Protein AF-A0AAW1RSR4-F1 (afdb_monomer)

InterPro domains:
  IPR009003 Peptidase S1, PA clan [SSF50494] (12-113)

Nearest PDB structures (fold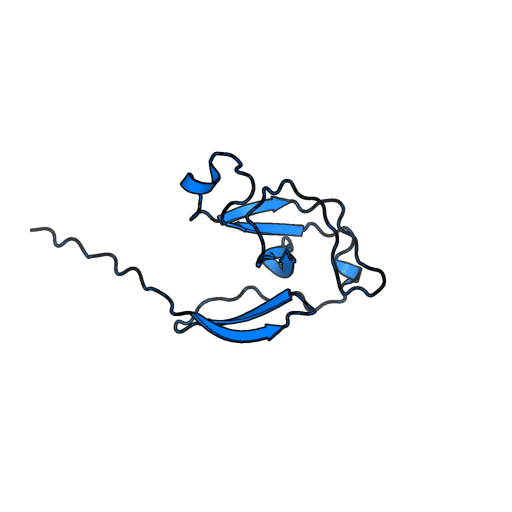seek):
  8om4-assembly1_6  TM=2.848E-01  e=4.753E+00  Saccharomyces cerevisiae

Mean predicted aligned error: 9.61 Å

Solvent-accessible surface area (backbone atoms only — not comparable to full-atom values): 7253 Å² total; per-residue (Å²): 134,86,79,80,77,77,80,78,77,80,76,72,50,74,45,81,77,44,74,42,79,91,80,63,46,69,44,73,45,62,77,56,91,75,91,73,70,52,71,58,84,68,66,69,76,70,50,57,80,49,68,33,32,39,36,31,46,32,51,67,40,71,98,52,23,80,85,38,55,88,40,80,27,75,41,63,41,39,77,52,42,66,42,98,82,64,80,47,77,46,61,47,58,82,64,52,99,68,45,70,67,22,39,30,25,39,84,88,55,30,37,71,50,60,39,112

Radius of gyration: 17.17 Å; Cα contacts (8 Å, |Δi|>4): 189; chains: 1; bounding box: 38×47×46 Å

Structure (mmCIF, N/CA/C/O backbone):
data_AF-A0AAW1RSR4-F1
#
_entry.id   AF-A0AAW1RSR4-F1
#
loop_
_atom_site.group_PDB
_atom_site.id
_atom_site.type_symbol
_atom_site.label_atom_id
_atom_site.label_alt_id
_atom_site.label_comp_id
_atom_site.label_asym_id
_atom_site.label_entity_id
_atom_site.label_seq_id
_atom_site.pdbx_PDB_ins_code
_atom_site.Cartn_x
_atom_site.Cartn_y
_atom_site.Cartn_z
_atom_site.occupancy
_atom_site.B_iso_or_equiv
_atom_site.auth_seq_id
_atom_site.auth_comp_id
_atom_site.auth_asym_id
_atom_site.auth_atom_id
_atom_site.pdbx_PDB_model_num
ATOM 1 N N . MET A 1 1 ? 22.119 -31.029 -29.877 1.00 38.34 1 MET A N 1
ATOM 2 C CA . MET A 1 1 ? 22.517 -29.616 -29.697 1.00 38.34 1 MET A CA 1
ATOM 3 C C . MET A 1 1 ? 21.377 -28.909 -28.984 1.00 38.34 1 MET A C 1
ATOM 5 O O . MET A 1 1 ? 20.295 -28.828 -29.544 1.00 38.34 1 MET A O 1
ATOM 9 N N . SER A 1 2 ? 21.576 -28.546 -27.715 1.00 40.19 2 SER A N 1
ATOM 10 C CA . SER A 1 2 ? 20.540 -27.964 -26.853 1.00 40.19 2 SER A CA 1
ATOM 11 C C . SER A 1 2 ? 20.427 -26.464 -27.129 1.00 40.19 2 SER A C 1
ATOM 13 O O . SER A 1 2 ? 21.367 -25.713 -26.868 1.00 40.19 2 SER A O 1
ATOM 15 N N . GLY A 1 3 ? 19.307 -26.042 -27.716 1.00 39.69 3 GLY A N 1
ATOM 16 C CA . GLY A 1 3 ? 18.975 -24.635 -27.905 1.00 39.69 3 GLY A CA 1
ATOM 17 C C . GLY A 1 3 ? 18.549 -24.034 -26.573 1.00 39.69 3 GLY A C 1
ATOM 18 O O . GLY A 1 3 ? 17.466 -24.326 -26.074 1.00 39.69 3 GLY A O 1
ATOM 19 N N . LYS A 1 4 ? 19.412 -23.203 -25.985 1.00 41.94 4 LYS A N 1
ATOM 20 C CA . LYS A 1 4 ? 19.073 -22.356 -24.839 1.00 41.94 4 LYS A CA 1
ATOM 21 C C . LYS A 1 4 ? 17.948 -21.417 -25.286 1.00 41.94 4 LYS A C 1
ATOM 23 O O . LYS A 1 4 ? 18.200 -20.493 -26.056 1.00 41.94 4 LYS A O 1
ATOM 28 N N . ALA A 1 5 ? 16.719 -21.665 -24.837 1.00 44.06 5 ALA A N 1
ATOM 29 C CA . ALA A 1 5 ? 15.646 -20.691 -24.960 1.00 44.06 5 ALA A CA 1
ATOM 30 C C . ALA A 1 5 ? 16.096 -19.436 -24.204 1.00 44.06 5 ALA A C 1
ATOM 32 O O . ALA A 1 5 ? 16.309 -19.472 -22.991 1.00 44.06 5 ALA A O 1
ATOM 33 N N . ALA A 1 6 ? 16.345 -18.353 -24.937 1.00 46.91 6 ALA A N 1
ATOM 34 C CA . ALA A 1 6 ? 16.552 -17.055 -24.330 1.00 46.91 6 ALA A CA 1
ATOM 35 C C . ALA A 1 6 ? 15.246 -16.696 -23.619 1.00 46.91 6 ALA A C 1
ATOM 37 O O . ALA A 1 6 ? 14.213 -16.519 -24.259 1.00 46.91 6 ALA A O 1
ATOM 38 N N . GLU A 1 7 ? 15.291 -16.662 -22.292 1.00 41.31 7 GLU A N 1
ATOM 39 C CA . GLU A 1 7 ? 14.200 -16.197 -21.450 1.00 41.31 7 GLU A CA 1
ATOM 40 C C . GLU A 1 7 ? 13.928 -14.733 -21.828 1.00 41.31 7 GLU A C 1
ATOM 42 O O . GLU A 1 7 ? 14.685 -13.821 -21.476 1.00 41.31 7 GLU A O 1
ATOM 47 N N . VAL A 1 8 ? 12.902 -14.512 -22.652 1.00 46.31 8 VAL A N 1
ATOM 48 C CA . VAL A 1 8 ? 12.459 -13.173 -23.030 1.00 46.31 8 VAL A CA 1
ATOM 49 C C . VAL A 1 8 ? 11.898 -12.541 -21.766 1.00 46.31 8 VAL A C 1
ATOM 51 O O . VAL A 1 8 ? 10.769 -12.805 -21.368 1.00 46.31 8 VAL A O 1
ATOM 54 N N . LYS A 1 9 ? 12.714 -11.724 -21.097 1.00 55.50 9 LYS A N 1
ATOM 55 C CA . LYS A 1 9 ? 12.241 -10.832 -20.039 1.00 55.50 9 LYS A CA 1
ATOM 56 C C . LYS A 1 9 ? 11.312 -9.817 -20.677 1.00 55.50 9 LYS A C 1
ATOM 58 O O . LYS A 1 9 ? 11.771 -8.815 -21.227 1.00 55.50 9 LYS A O 1
ATOM 63 N N . GLU A 1 10 ? 10.022 -10.100 -20.620 1.00 54.44 10 GLU A N 1
ATOM 64 C CA . GLU A 1 10 ? 8.984 -9.166 -21.011 1.00 54.44 10 GLU A CA 1
ATOM 65 C C . GLU A 1 10 ? 9.136 -7.903 -20.153 1.00 54.44 10 GLU A C 1
ATOM 67 O O . GLU A 1 10 ? 9.005 -7.919 -18.929 1.00 54.44 10 GLU A O 1
ATOM 72 N N . LYS A 1 11 ? 9.558 -6.807 -20.787 1.00 64.31 11 LYS A N 1
ATOM 73 C CA . LYS A 1 11 ? 9.670 -5.508 -20.129 1.00 64.31 11 LYS A CA 1
ATOM 74 C C . LYS A 1 11 ? 8.335 -4.805 -20.292 1.00 64.31 11 LYS A C 1
ATOM 76 O O . LYS A 1 11 ? 8.085 -4.204 -21.335 1.00 64.31 11 LYS A O 1
ATOM 81 N N . SER A 1 12 ? 7.500 -4.860 -19.263 1.00 76.06 12 SER A N 1
ATOM 82 C CA . SER A 1 12 ? 6.293 -4.045 -19.191 1.00 76.06 12 SER A CA 1
ATOM 83 C C . SER A 1 12 ? 6.657 -2.564 -19.316 1.00 76.06 12 SER A C 1
ATOM 85 O O . SER A 1 12 ? 7.498 -2.048 -18.572 1.00 76.06 12 SER A O 1
ATOM 87 N N . LYS A 1 13 ? 6.048 -1.867 -20.277 1.00 85.75 13 LYS A N 1
ATOM 88 C CA . LYS A 1 13 ? 6.201 -0.421 -20.432 1.00 85.75 13 LYS A CA 1
ATOM 89 C C . LYS A 1 13 ? 5.157 0.259 -19.556 1.00 85.75 13 LYS A C 1
ATOM 91 O O . LYS A 1 13 ? 3.963 0.030 -19.728 1.00 85.75 13 LYS A O 1
ATOM 96 N N . LEU A 1 14 ? 5.620 1.100 -18.636 1.00 87.69 14 LEU A N 1
ATOM 97 C CA . LEU A 1 14 ? 4.760 1.904 -17.775 1.00 87.69 14 LEU A CA 1
ATOM 98 C C . LEU A 1 14 ? 4.658 3.327 -18.326 1.00 87.69 14 LEU A C 1
ATOM 100 O O . LEU A 1 14 ? 5.666 3.931 -18.696 1.00 87.69 14 LEU A O 1
ATOM 104 N N . VAL A 1 15 ? 3.442 3.859 -18.374 1.00 93.00 15 VAL A N 1
ATOM 105 C CA . VAL A 1 15 ? 3.157 5.256 -18.717 1.00 93.00 15 VAL A CA 1
ATOM 106 C C . VAL A 1 15 ? 2.407 5.914 -17.574 1.00 93.00 15 VAL A C 1
ATOM 108 O O . VAL A 1 15 ? 1.635 5.271 -16.873 1.00 93.00 15 VAL A O 1
ATOM 111 N N . ILE A 1 16 ? 2.636 7.203 -17.369 1.00 92.88 16 ILE A N 1
ATOM 112 C CA . ILE A 1 16 ? 1.969 7.952 -16.309 1.00 92.88 16 ILE A CA 1
ATOM 113 C C . ILE A 1 16 ? 0.662 8.485 -16.872 1.00 92.88 16 ILE A C 1
ATOM 115 O O . ILE A 1 16 ? 0.677 9.261 -17.823 1.00 92.88 16 ILE A O 1
ATOM 119 N N . LEU A 1 17 ? -0.449 8.055 -16.285 1.00 94.25 17 LEU A N 1
ATOM 120 C CA . LEU A 1 17 ? -1.792 8.478 -16.677 1.00 94.25 17 LEU A CA 1
ATOM 121 C C . LEU A 1 17 ? -2.245 9.693 -15.868 1.00 94.25 17 LEU A C 1
ATOM 123 O O . LEU A 1 17 ? -2.909 10.578 -16.398 1.00 94.25 17 LEU A O 1
ATOM 127 N N . HIS A 1 18 ? -1.869 9.744 -14.588 1.00 94.94 18 HIS A N 1
ATOM 128 C CA . HIS A 1 18 ? -2.251 10.816 -13.676 1.00 94.94 18 HIS A CA 1
ATOM 129 C C . HIS A 1 18 ? -1.206 11.009 -12.570 1.00 94.94 18 HIS A C 1
ATOM 131 O O . HIS A 1 18 ? -0.495 10.065 -12.217 1.00 94.94 18 HIS A O 1
ATOM 137 N N . ARG A 1 19 ? -1.122 12.226 -12.023 1.00 94.12 19 ARG A N 1
ATOM 138 C CA . ARG A 1 19 ? -0.289 12.590 -10.870 1.00 94.12 19 ARG A CA 1
ATOM 139 C C . ARG A 1 19 ? -1.037 13.596 -10.005 1.00 94.12 19 ARG A C 1
ATOM 141 O O . ARG A 1 19 ? -1.523 14.590 -10.539 1.00 94.12 19 ARG A O 1
ATOM 148 N N . ASP A 1 20 ? -1.010 13.375 -8.701 1.00 91.38 20 ASP A N 1
ATOM 149 C CA . ASP A 1 20 ? -1.485 14.310 -7.690 1.00 91.38 20 ASP A CA 1
ATOM 150 C C . ASP A 1 20 ? -0.368 14.534 -6.664 1.00 91.38 20 ASP A C 1
ATOM 152 O O . ASP A 1 20 ? 0.137 13.589 -6.059 1.00 91.38 20 ASP A O 1
ATOM 156 N N . GLN A 1 21 ? 0.061 15.786 -6.513 1.00 88.75 21 GLN A N 1
ATOM 157 C CA . GLN A 1 21 ? 1.117 16.154 -5.567 1.00 88.75 21 GLN A CA 1
ATOM 158 C C . GLN A 1 21 ? 0.592 16.400 -4.152 1.00 88.75 21 GLN A C 1
ATOM 160 O O . GLN A 1 21 ? 1.363 16.286 -3.205 1.00 88.75 21 GLN A O 1
ATOM 165 N N . ALA A 1 22 ? -0.684 16.759 -3.998 1.00 86.62 22 ALA A N 1
ATOM 166 C CA . ALA A 1 22 ? -1.272 17.042 -2.695 1.00 86.62 22 ALA A CA 1
ATOM 167 C C . ALA A 1 22 ? -1.461 15.750 -1.891 1.00 86.62 22 ALA A C 1
ATOM 169 O O . ALA A 1 22 ? -1.144 15.711 -0.704 1.00 86.62 22 ALA A O 1
ATOM 170 N N . ASP A 1 23 ? -1.904 14.690 -2.566 1.00 79.94 23 ASP A N 1
ATOM 171 C CA . ASP A 1 23 ? -2.090 13.356 -1.982 1.00 79.94 23 ASP A CA 1
ATOM 172 C C . ASP A 1 23 ? -0.915 12.397 -2.280 1.00 79.94 23 ASP A C 1
ATOM 174 O O . ASP A 1 23 ? -0.965 11.208 -1.955 1.00 79.94 23 ASP A O 1
ATOM 178 N N . ASP A 1 24 ? 0.153 12.919 -2.895 1.00 86.06 24 ASP A N 1
ATOM 179 C CA . ASP A 1 24 ? 1.414 12.232 -3.197 1.00 86.06 24 ASP A CA 1
ATOM 180 C C . ASP A 1 24 ? 1.233 10.891 -3.936 1.00 86.06 24 ASP A C 1
ATOM 182 O O . ASP A 1 24 ? 1.752 9.855 -3.524 1.00 86.06 24 ASP A O 1
ATOM 186 N N . TYR A 1 25 ? 0.472 10.847 -5.035 1.00 87.56 25 TYR A N 1
ATOM 187 C CA . TYR A 1 25 ? 0.291 9.614 -5.816 1.00 87.56 25 TYR A CA 1
ATOM 188 C C . TYR A 1 25 ? 0.372 9.816 -7.332 1.00 87.56 25 TYR A C 1
ATOM 190 O O . TYR A 1 25 ? 0.218 10.909 -7.873 1.00 87.56 25 TYR A O 1
ATOM 198 N N . ALA A 1 26 ? 0.619 8.715 -8.046 1.00 91.00 26 ALA A N 1
ATOM 199 C CA . ALA A 1 26 ? 0.559 8.658 -9.500 1.00 91.00 26 ALA A CA 1
ATOM 200 C C . ALA A 1 26 ? -0.137 7.371 -9.952 1.00 91.00 26 ALA A C 1
ATOM 202 O O . ALA A 1 26 ? 0.080 6.308 -9.372 1.00 91.00 26 ALA A O 1
ATOM 203 N N . ILE A 1 27 ? -0.946 7.468 -11.007 1.00 90.62 27 ILE A N 1
ATOM 204 C CA . ILE A 1 27 ? -1.591 6.318 -11.649 1.00 90.62 27 ILE A CA 1
ATOM 205 C C . ILE A 1 27 ? -0.767 5.944 -12.875 1.00 90.62 27 ILE A C 1
ATOM 207 O O . ILE A 1 27 ? -0.509 6.786 -13.742 1.00 90.62 27 ILE A O 1
ATOM 211 N N . LEU A 1 28 ? -0.353 4.679 -12.942 1.00 90.62 28 LEU A N 1
ATOM 212 C CA . LEU A 1 28 ? 0.452 4.139 -14.030 1.00 90.62 28 LEU A CA 1
ATOM 213 C C . LEU A 1 28 ? -0.388 3.196 -14.894 1.00 90.62 28 LEU A C 1
ATOM 215 O O . LEU A 1 28 ? -1.062 2.310 -14.377 1.00 90.62 28 LEU A O 1
ATOM 219 N N . GLY A 1 29 ? -0.312 3.368 -16.209 1.00 89.56 29 GLY A N 1
ATOM 220 C CA . GLY A 1 29 ? -0.813 2.415 -17.191 1.00 89.56 29 GLY A CA 1
ATOM 221 C C . GLY A 1 29 ? 0.295 1.449 -17.589 1.00 89.56 29 GLY A C 1
ATOM 222 O O . GLY A 1 29 ? 1.433 1.871 -17.801 1.00 89.56 29 GLY A O 1
ATOM 223 N N . CYS A 1 30 ? -0.031 0.166 -17.705 1.00 89.19 30 CYS A N 1
ATOM 224 C CA . CYS A 1 30 ? 0.894 -0.868 -18.152 1.00 89.19 30 CYS A CA 1
ATOM 225 C C . CYS A 1 30 ? 0.553 -1.307 -19.577 1.00 89.19 30 CYS A C 1
ATOM 227 O O . CYS A 1 30 ? -0.616 -1.467 -19.913 1.00 89.19 30 CYS A O 1
ATOM 229 N N . SER A 1 31 ? 1.570 -1.531 -20.409 1.00 84.50 31 SER A N 1
ATOM 230 C CA . SER A 1 31 ? 1.388 -2.058 -21.767 1.00 84.50 31 SER A CA 1
ATOM 231 C C . SER A 1 31 ? 0.999 -3.537 -21.818 1.00 84.50 31 SER A C 1
ATOM 233 O O . SER A 1 31 ? 0.682 -4.033 -22.894 1.00 84.50 31 SER A O 1
ATOM 235 N N . THR A 1 32 ? 1.095 -4.249 -20.695 1.00 83.81 32 THR A N 1
ATOM 236 C CA . THR A 1 32 ? 0.805 -5.681 -20.580 1.00 83.81 32 THR A CA 1
ATOM 237 C C . THR A 1 32 ? -0.279 -5.914 -19.537 1.00 83.81 32 THR A C 1
ATOM 239 O O . THR A 1 32 ? -0.302 -5.244 -18.496 1.00 83.81 32 THR A O 1
ATOM 242 N N . ASP A 1 33 ? -1.148 -6.886 -19.805 1.00 82.88 33 ASP A N 1
ATOM 243 C CA . ASP A 1 33 ? -2.151 -7.329 -18.841 1.00 82.88 33 ASP A CA 1
ATOM 244 C C . ASP A 1 33 ? -1.472 -7.955 -17.614 1.00 82.88 33 ASP A C 1
ATOM 246 O O . ASP A 1 33 ? -0.415 -8.583 -17.720 1.00 82.88 33 ASP A O 1
ATOM 250 N N . HIS A 1 34 ? -2.035 -7.716 -16.436 1.00 80.19 34 HIS A N 1
ATOM 251 C CA . HIS A 1 34 ? -1.530 -8.240 -15.174 1.00 80.19 34 HIS A CA 1
ATOM 252 C C . HIS A 1 34 ? -2.628 -8.238 -14.114 1.00 80.19 34 HIS A C 1
ATOM 254 O O . HIS A 1 34 ? -3.517 -7.391 -14.105 1.00 80.19 34 HIS A O 1
ATOM 260 N N . ALA A 1 35 ? -2.5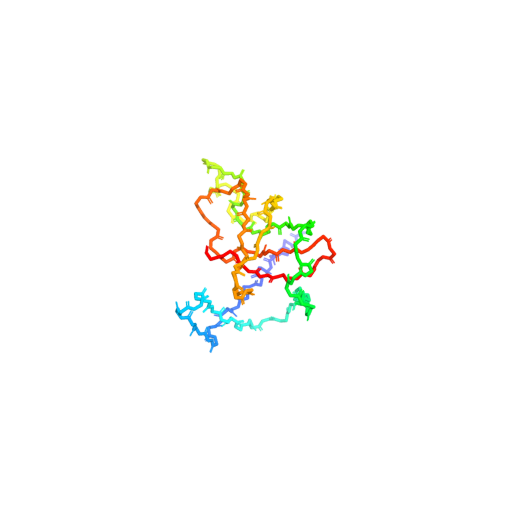45 -9.189 -13.186 1.00 84.94 35 ALA A N 1
ATOM 261 C CA . ALA A 1 35 ? -3.473 -9.254 -12.070 1.00 84.94 35 ALA A CA 1
ATOM 262 C C . ALA A 1 35 ? -3.237 -8.089 -11.097 1.00 84.94 35 ALA A C 1
ATOM 264 O O . ALA A 1 35 ? -2.103 -7.820 -10.690 1.00 84.94 35 ALA A O 1
ATOM 265 N N . TYR A 1 36 ? -4.326 -7.442 -10.689 1.00 85.81 36 TYR A N 1
ATOM 266 C CA . TYR A 1 36 ? -4.326 -6.408 -9.662 1.00 85.81 36 TYR A CA 1
ATOM 267 C C . TYR A 1 36 ? -4.808 -6.975 -8.330 1.00 85.81 36 TYR A C 1
ATOM 269 O O . TYR A 1 36 ? -5.647 -7.876 -8.289 1.00 85.81 36 TYR A O 1
ATOM 277 N N . LEU A 1 37 ? -4.298 -6.415 -7.232 1.00 87.19 37 LEU A N 1
ATOM 278 C CA . LEU A 1 37 ? -4.883 -6.663 -5.920 1.00 87.19 37 LEU A CA 1
ATOM 279 C C . LEU A 1 37 ? -6.258 -5.985 -5.854 1.00 87.19 37 LEU A C 1
ATOM 281 O O . LEU A 1 37 ? -6.370 -4.825 -6.264 1.00 87.19 37 LEU A O 1
ATOM 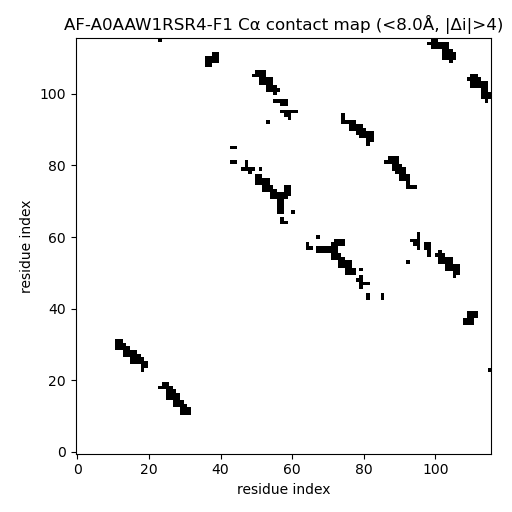285 N N . PRO A 1 38 ? -7.291 -6.665 -5.330 1.00 92.25 38 PRO A N 1
ATOM 286 C CA . PRO A 1 38 ? -8.581 -6.032 -5.109 1.00 92.25 38 PRO A CA 1
ATOM 287 C C . PRO A 1 38 ? -8.431 -4.898 -4.092 1.00 92.25 38 PRO A C 1
ATOM 289 O O . PRO A 1 38 ? -7.700 -5.028 -3.108 1.00 92.25 38 PRO A O 1
ATOM 292 N N . ALA A 1 39 ? -9.125 -3.786 -4.317 1.00 90.62 39 ALA A N 1
ATOM 293 C CA . ALA A 1 39 ? -9.165 -2.700 -3.349 1.00 90.62 39 ALA A CA 1
ATOM 294 C C . ALA A 1 39 ? -9.970 -3.115 -2.107 1.00 90.62 39 ALA A C 1
ATOM 296 O O . ALA A 1 39 ? -10.925 -3.892 -2.182 1.00 90.62 39 ALA A O 1
ATOM 297 N N . PHE A 1 40 ? -9.589 -2.583 -0.951 1.00 90.44 40 PHE A N 1
ATOM 298 C CA . PHE A 1 40 ? -10.442 -2.594 0.225 1.00 90.44 40 PHE A CA 1
ATOM 299 C C . PHE A 1 40 ? -11.518 -1.513 0.069 1.00 90.44 40 PHE A C 1
ATOM 301 O O . PHE A 1 40 ? -11.217 -0.322 0.105 1.00 90.44 40 PHE A O 1
ATOM 308 N N . GLU A 1 41 ? -12.769 -1.928 -0.118 1.00 88.94 41 GLU A N 1
ATOM 309 C CA . GLU A 1 41 ? -13.886 -1.017 -0.425 1.00 88.94 41 GLU A CA 1
ATOM 310 C C . GLU A 1 41 ? -14.742 -0.651 0.796 1.00 88.94 41 GLU A C 1
ATOM 312 O O . GLU A 1 41 ? -15.666 0.158 0.699 1.00 88.94 41 GLU A O 1
ATOM 317 N N . ALA A 1 42 ? -14.464 -1.245 1.958 1.00 88.94 42 ALA A N 1
ATOM 318 C CA . ALA A 1 42 ? -15.252 -0.998 3.155 1.00 88.94 42 ALA A CA 1
ATOM 319 C C . ALA A 1 42 ? -14.791 0.264 3.907 1.00 88.94 42 ALA A C 1
ATOM 321 O O . ALA A 1 42 ? -13.783 0.899 3.595 1.00 88.94 42 ALA A O 1
ATOM 322 N N . ALA A 1 43 ? -15.563 0.644 4.925 1.00 87.12 43 ALA A N 1
ATOM 323 C CA . ALA A 1 43 ? -15.321 1.862 5.685 1.00 87.12 43 ALA A CA 1
ATOM 324 C C . ALA A 1 43 ? -13.925 1.837 6.356 1.00 87.12 43 ALA A C 1
ATOM 326 O O . ALA A 1 43 ? -13.615 0.862 7.051 1.00 87.12 43 ALA A O 1
ATOM 327 N N . PRO A 1 44 ? -13.090 2.895 6.232 1.00 86.12 44 PRO A N 1
ATOM 328 C CA . PRO A 1 44 ? -11.726 2.900 6.770 1.00 86.12 44 PRO A CA 1
ATOM 329 C C . PRO A 1 44 ? -11.647 2.599 8.267 1.00 86.12 44 PRO A C 1
ATOM 331 O O . PRO A 1 44 ? -10.653 2.056 8.733 1.00 86.12 44 PRO A O 1
ATOM 334 N N . GLN A 1 45 ? -12.698 2.908 9.034 1.00 87.19 45 GLN A N 1
ATOM 335 C CA . GLN A 1 45 ? -12.789 2.632 10.470 1.00 87.19 45 GLN A CA 1
ATOM 336 C C . GLN A 1 45 ? -12.603 1.145 10.803 1.00 87.19 45 GLN A C 1
ATOM 338 O O . GLN A 1 45 ? -12.105 0.834 11.884 1.00 87.19 45 GLN A O 1
ATOM 343 N N . LEU A 1 46 ? -12.943 0.248 9.873 1.00 87.12 46 LEU A N 1
ATOM 344 C CA . LEU A 1 46 ? -12.769 -1.199 10.013 1.00 87.12 46 LEU A CA 1
ATOM 345 C C . LEU A 1 46 ? -11.297 -1.636 9.974 1.00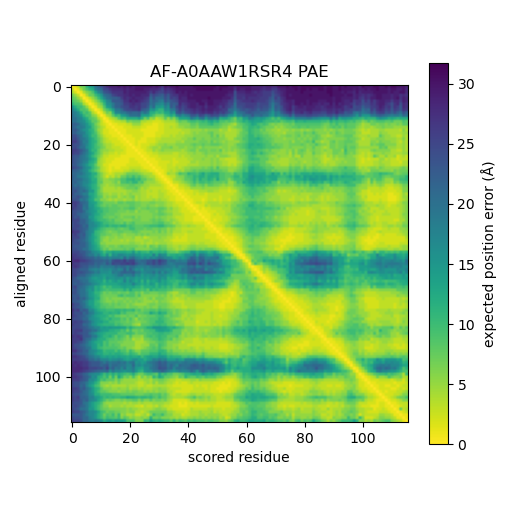 87.12 46 LEU A C 1
ATOM 347 O O . LEU A 1 46 ? -10.982 -2.758 10.353 1.00 87.12 46 LEU A O 1
ATOM 351 N N . LEU A 1 47 ? -10.384 -0.750 9.571 1.00 86.19 47 LEU A N 1
ATOM 352 C CA . LEU A 1 47 ? -8.942 -1.005 9.581 1.00 86.19 47 LEU A CA 1
ATOM 353 C C . LEU A 1 47 ? -8.324 -0.840 10.977 1.00 86.19 47 LEU A C 1
ATOM 355 O O . LEU A 1 47 ? -7.172 -1.219 11.193 1.00 86.19 47 LEU A O 1
ATOM 359 N N . ARG A 1 48 ? -9.057 -0.272 11.947 1.00 81.62 48 ARG A N 1
ATOM 360 C CA . ARG A 1 48 ? -8.568 -0.155 13.328 1.00 81.62 48 ARG A CA 1
ATOM 361 C C . ARG A 1 48 ? -8.423 -1.541 13.948 1.00 81.62 48 ARG A C 1
ATOM 363 O O . ARG A 1 48 ? -9.400 -2.266 14.089 1.00 81.62 48 ARG A O 1
ATOM 370 N N . GLY A 1 49 ? -7.203 -1.878 14.358 1.00 78.44 49 GLY A N 1
ATOM 371 C CA . GLY A 1 49 ? -6.892 -3.187 14.937 1.00 78.44 49 GLY A CA 1
ATOM 372 C C . GLY A 1 49 ? -6.796 -4.323 13.915 1.00 78.44 49 GLY A C 1
ATOM 373 O O . GLY A 1 49 ? -6.596 -5.465 14.319 1.00 78.44 49 GLY A O 1
ATOM 374 N N . ALA A 1 50 ? -6.908 -4.030 12.616 1.00 85.00 50 ALA A N 1
ATOM 375 C CA . ALA A 1 50 ? -6.708 -5.024 11.573 1.00 85.00 50 ALA A CA 1
ATOM 376 C C . ALA A 1 50 ? -5.229 -5.430 11.469 1.00 85.00 50 ALA A C 1
ATOM 378 O O . ALA A 1 50 ? -4.321 -4.611 11.640 1.00 85.00 50 ALA A O 1
ATOM 379 N N . ASP A 1 51 ? -4.988 -6.701 11.141 1.00 87.31 51 ASP A N 1
ATOM 380 C CA . ASP A 1 51 ? -3.654 -7.187 10.804 1.00 87.31 51 ASP A CA 1
ATOM 381 C C . ASP A 1 51 ? -3.284 -6.723 9.390 1.00 87.31 51 ASP A C 1
ATOM 383 O O . ASP A 1 51 ? -3.739 -7.284 8.389 1.00 87.31 51 ASP A O 1
ATOM 387 N N . LEU A 1 52 ? -2.443 -5.692 9.329 1.00 89.44 52 LEU A N 1
ATOM 388 C CA . LEU A 1 52 ? -1.921 -5.134 8.088 1.00 89.44 52 LEU A CA 1
ATOM 389 C C . LEU A 1 52 ? -0.462 -5.539 7.871 1.00 89.44 52 LEU A C 1
ATOM 391 O O . LEU A 1 52 ? 0.340 -5.642 8.806 1.00 89.44 52 LEU A O 1
ATOM 395 N N . VAL A 1 53 ? -0.108 -5.731 6.606 1.00 89.12 53 VAL A N 1
ATOM 396 C CA . VAL A 1 53 ? 1.247 -6.042 6.158 1.00 89.12 53 VAL A CA 1
ATOM 397 C C . VAL A 1 53 ? 1.653 -5.024 5.106 1.00 89.12 53 VAL A C 1
ATOM 399 O O . VAL A 1 53 ? 0.921 -4.769 4.154 1.00 89.12 53 VAL A O 1
ATOM 402 N N . LEU A 1 54 ? 2.838 -4.444 5.269 1.00 86.94 54 LEU A N 1
ATOM 403 C CA . LEU A 1 54 ? 3.460 -3.635 4.235 1.00 86.94 54 LEU A CA 1
ATOM 404 C C . LEU A 1 54 ? 4.277 -4.548 3.316 1.00 86.94 54 LEU A C 1
ATOM 406 O O . LEU A 1 54 ? 5.175 -5.255 3.780 1.00 86.94 54 LEU A O 1
ATOM 410 N N . ALA A 1 55 ? 3.964 -4.513 2.025 1.00 86.62 55 ALA A N 1
ATOM 411 C CA . ALA A 1 55 ? 4.601 -5.273 0.963 1.00 86.62 55 ALA A CA 1
ATOM 412 C C . ALA A 1 55 ? 5.292 -4.333 -0.031 1.00 86.62 55 ALA A C 1
ATOM 414 O O . ALA A 1 55 ? 4.724 -3.342 -0.489 1.00 86.62 55 ALA A O 1
ATOM 415 N N . GLY A 1 56 ? 6.532 -4.637 -0.389 1.00 80.00 56 GLY A N 1
ATOM 416 C CA . GLY A 1 56 ? 7.327 -3.760 -1.239 1.00 80.00 56 GLY A CA 1
ATOM 417 C C . GLY A 1 56 ? 8.743 -4.270 -1.434 1.00 80.00 56 GLY A C 1
ATOM 418 O O . GLY A 1 56 ? 9.182 -5.223 -0.789 1.00 80.00 56 GLY A O 1
ATOM 419 N N . TYR A 1 57 ? 9.463 -3.643 -2.352 1.00 74.81 57 TYR A N 1
ATOM 420 C CA . TYR A 1 57 ? 10.866 -3.959 -2.597 1.00 74.81 57 TYR A CA 1
ATOM 421 C C . TYR A 1 57 ? 11.752 -3.292 -1.538 1.00 74.81 57 TYR A C 1
ATOM 423 O O . TYR A 1 57 ? 11.398 -2.244 -1.001 1.00 74.81 57 TYR A O 1
ATOM 431 N N . CYS A 1 58 ? 12.892 -3.910 -1.215 1.00 64.88 58 CYS A N 1
ATOM 432 C CA . CYS A 1 58 ? 13.842 -3.412 -0.203 1.00 64.88 58 CYS A CA 1
ATOM 433 C C . CYS A 1 58 ? 13.279 -3.286 1.231 1.00 64.88 58 CYS A C 1
ATOM 435 O O . CYS A 1 58 ? 13.810 -2.526 2.041 1.00 64.88 58 CYS A O 1
ATOM 437 N N . ILE A 1 59 ? 12.218 -4.020 1.584 1.00 62.78 59 ILE A N 1
ATOM 438 C CA . ILE A 1 59 ? 11.673 -3.999 2.949 1.00 62.78 59 ILE A CA 1
ATOM 439 C C . ILE A 1 59 ? 12.562 -4.822 3.895 1.00 62.78 59 ILE A C 1
ATOM 441 O O . ILE A 1 59 ? 12.785 -6.006 3.663 1.00 62.78 59 ILE A O 1
ATOM 445 N N . GLY A 1 60 ? 13.016 -4.202 4.993 1.00 54.09 60 GLY A N 1
ATOM 446 C CA . GLY A 1 60 ? 13.603 -4.902 6.148 1.00 54.09 60 GLY A CA 1
ATOM 447 C C . GLY A 1 60 ? 15.092 -5.258 6.055 1.00 54.09 60 GLY A C 1
ATOM 448 O O . GLY A 1 60 ? 15.547 -6.138 6.776 1.00 54.09 60 GLY A O 1
ATOM 449 N N . ILE A 1 61 ? 15.862 -4.605 5.183 1.00 55.38 61 ILE A N 1
ATOM 450 C CA . ILE A 1 61 ? 17.253 -4.987 4.902 1.00 55.38 61 ILE A CA 1
ATOM 451 C C . ILE A 1 61 ? 18.064 -3.709 4.729 1.00 55.38 61 ILE A C 1
ATOM 453 O O . ILE A 1 61 ? 17.932 -3.053 3.709 1.00 55.38 61 ILE A O 1
ATOM 457 N N . GLY A 1 62 ? 18.834 -3.319 5.749 1.00 60.22 62 GLY A N 1
ATOM 458 C CA . GLY A 1 62 ? 19.629 -2.084 5.758 1.00 60.22 62 GLY A CA 1
ATOM 459 C C . GLY A 1 62 ? 20.759 -2.105 4.720 1.00 60.22 62 GLY A C 1
ATOM 460 O O . GLY A 1 62 ? 20.544 -1.869 3.536 1.00 60.22 62 GLY A O 1
ATOM 461 N N . GLU A 1 63 ? 21.975 -2.435 5.153 1.00 56.09 63 GLU A N 1
AT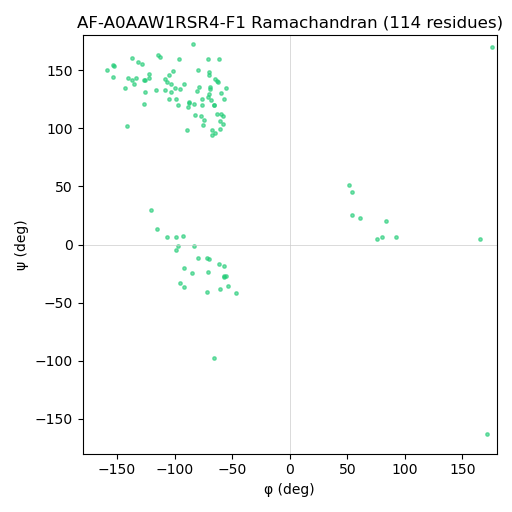OM 462 C CA . GLU A 1 63 ? 23.203 -2.444 4.329 1.00 56.09 63 GLU A CA 1
ATOM 463 C C . GLU A 1 63 ? 23.152 -3.433 3.145 1.00 56.09 63 GLU A C 1
ATOM 465 O O . GLU A 1 63 ? 23.910 -3.322 2.182 1.00 56.09 63 GLU A O 1
ATOM 470 N N . TYR A 1 64 ? 22.209 -4.378 3.180 1.00 57.62 64 TYR A N 1
ATOM 471 C CA . TYR A 1 64 ? 22.007 -5.394 2.148 1.00 57.62 64 TYR A CA 1
ATOM 472 C C . TYR A 1 64 ? 20.907 -5.040 1.133 1.00 57.62 64 TYR A C 1
ATOM 474 O O . TYR A 1 64 ? 20.691 -5.814 0.196 1.00 57.62 64 TYR A O 1
ATOM 482 N N . ALA A 1 65 ? 20.227 -3.888 1.267 1.00 57.47 65 ALA A N 1
ATOM 483 C CA . ALA A 1 65 ? 19.190 -3.441 0.326 1.00 57.47 65 ALA A CA 1
ATOM 484 C C . ALA A 1 65 ? 19.606 -3.560 -1.156 1.00 57.47 65 ALA A C 1
ATOM 486 O O . ALA A 1 65 ? 18.797 -4.053 -1.947 1.00 57.47 65 ALA A O 1
ATOM 487 N N . PRO A 1 66 ? 20.850 -3.219 -1.568 1.00 63.28 66 PRO A N 1
ATOM 488 C CA . PRO A 1 66 ? 21.259 -3.355 -2.967 1.00 63.28 66 PRO A CA 1
ATOM 489 C C . PRO A 1 66 ? 21.199 -4.801 -3.483 1.00 63.28 66 PRO A C 1
ATOM 491 O O . PRO A 1 66 ? 20.750 -5.034 -4.609 1.00 63.28 66 PRO A O 1
ATOM 494 N N . MET A 1 67 ? 21.573 -5.781 -2.651 1.00 64.44 67 MET A N 1
ATOM 495 C CA . MET A 1 67 ? 21.592 -7.212 -3.004 1.00 64.44 67 MET A CA 1
ATOM 496 C C . MET A 1 67 ? 20.189 -7.810 -3.139 1.00 64.44 67 MET A C 1
ATOM 498 O O . MET A 1 67 ? 19.987 -8.798 -3.844 1.00 64.44 67 MET A O 1
ATOM 502 N N . PHE A 1 68 ? 19.206 -7.197 -2.485 1.00 63.78 68 PHE A N 1
ATOM 503 C CA . PHE A 1 68 ? 17.823 -7.662 -2.439 1.00 63.78 68 PHE A CA 1
ATOM 504 C C . PHE A 1 68 ? 16.847 -6.700 -3.122 1.00 63.78 68 PHE A C 1
ATOM 506 O O . PHE A 1 68 ? 15.635 -6.869 -3.015 1.00 63.78 68 PHE A O 1
ATOM 513 N N . SER A 1 69 ? 17.366 -5.740 -3.887 1.00 64.88 69 SER A N 1
ATOM 514 C CA . SER A 1 69 ? 16.603 -4.681 -4.560 1.00 64.88 69 SER A CA 1
ATOM 515 C C . SER A 1 69 ? 15.509 -5.173 -5.509 1.00 64.88 69 SER A C 1
ATOM 517 O O . SER A 1 69 ? 14.584 -4.437 -5.835 1.00 64.88 69 SER A O 1
ATOM 519 N N . ARG A 1 70 ? 15.584 -6.438 -5.933 1.00 68.06 70 ARG A N 1
ATOM 520 C CA . ARG A 1 70 ? 14.595 -7.098 -6.799 1.00 68.06 70 ARG A CA 1
ATOM 521 C C . ARG A 1 70 ? 13.713 -8.114 -6.076 1.00 68.06 70 ARG A C 1
ATOM 523 O O . ARG A 1 70 ? 12.974 -8.839 -6.734 1.00 68.06 70 ARG A O 1
ATOM 530 N N . ARG A 1 71 ? 13.809 -8.222 -4.750 1.00 71.25 71 ARG A N 1
ATOM 531 C CA . ARG A 1 71 ? 12.995 -9.152 -3.959 1.00 71.25 71 ARG A CA 1
ATOM 532 C C . ARG A 1 71 ? 11.884 -8.392 -3.254 1.00 71.25 71 ARG A C 1
ATOM 534 O O . ARG A 1 71 ? 12.129 -7.379 -2.603 1.00 71.25 71 ARG A O 1
ATOM 541 N N . LEU A 1 72 ? 10.673 -8.918 -3.390 1.00 76.62 72 LEU A N 1
ATOM 542 C CA . LEU A 1 72 ? 9.522 -8.473 -2.624 1.00 76.62 72 LEU A CA 1
ATOM 543 C C . LEU A 1 72 ? 9.700 -8.919 -1.167 1.00 76.62 72 LEU A C 1
ATOM 545 O O . LEU A 1 72 ? 9.964 -10.093 -0.903 1.00 76.62 72 LEU A O 1
ATOM 549 N N . GLY A 1 73 ? 9.590 -7.973 -0.242 1.00 79.06 73 GLY A N 1
ATOM 550 C CA . GLY A 1 73 ? 9.610 -8.205 1.197 1.00 79.06 73 GLY A CA 1
ATOM 551 C C . GLY A 1 73 ? 8.271 -7.851 1.832 1.00 79.06 73 GLY A C 1
ATOM 552 O O . GLY A 1 73 ? 7.455 -7.141 1.241 1.00 79.06 73 GLY A O 1
ATOM 553 N N . PHE A 1 74 ? 8.070 -8.345 3.053 1.00 82.94 74 PHE A N 1
ATOM 554 C CA . PHE A 1 74 ? 6.857 -8.141 3.836 1.00 82.94 74 PHE A CA 1
ATOM 555 C C . PHE A 1 74 ? 7.231 -7.796 5.273 1.00 82.94 74 PHE A C 1
ATOM 557 O O . PHE A 1 74 ? 8.126 -8.414 5.849 1.00 82.94 74 PHE A O 1
ATOM 564 N N . THR A 1 75 ? 6.537 -6.832 5.866 1.00 84.38 75 THR A N 1
ATOM 565 C CA . THR A 1 75 ? 6.688 -6.503 7.286 1.00 84.38 75 THR A CA 1
ATOM 566 C C . THR A 1 75 ? 5.338 -6.187 7.908 1.00 84.38 75 THR A C 1
ATOM 568 O O . THR A 1 75 ? 4.473 -5.593 7.264 1.00 84.38 75 THR A O 1
ATOM 571 N N . LYS A 1 76 ? 5.134 -6.599 9.160 1.00 86.75 76 LYS A N 1
ATOM 572 C CA . LYS A 1 76 ? 3.880 -6.333 9.864 1.00 86.75 76 LYS A CA 1
ATOM 573 C C . LYS A 1 76 ? 3.778 -4.840 10.180 1.00 86.75 76 LYS A C 1
ATOM 575 O O . LYS A 1 76 ? 4.697 -4.262 10.761 1.00 86.75 76 LYS A O 1
ATOM 580 N N . ALA A 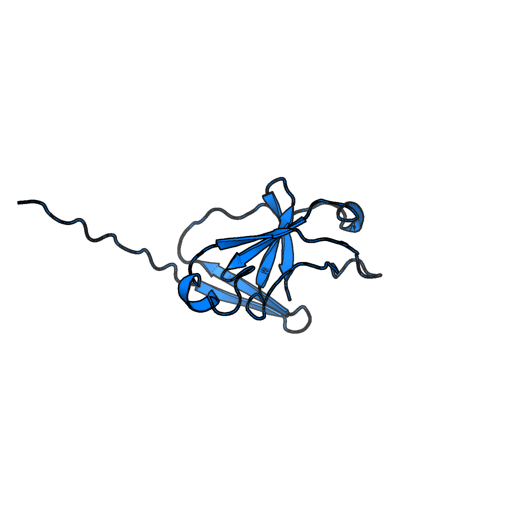1 77 ? 2.647 -4.239 9.829 1.00 87.62 77 ALA A N 1
ATOM 581 C CA . ALA A 1 77 ? 2.270 -2.921 10.308 1.00 87.62 77 ALA A CA 1
ATOM 582 C C . ALA A 1 77 ? 1.613 -3.076 11.686 1.00 87.62 77 ALA A C 1
ATOM 584 O O . ALA A 1 77 ? 0.629 -3.796 11.856 1.00 87.62 77 ALA A O 1
ATOM 585 N N . VAL A 1 78 ? 2.198 -2.434 12.691 1.00 85.88 78 VAL A N 1
ATOM 586 C CA . VAL A 1 78 ? 1.722 -2.425 14.078 1.00 85.88 78 VAL A CA 1
ATOM 587 C C . VAL A 1 78 ? 1.249 -1.025 14.459 1.00 85.88 78 VAL A C 1
ATOM 589 O O . VAL A 1 78 ? 1.601 -0.047 13.805 1.00 85.88 78 VAL A O 1
ATOM 592 N N . PHE A 1 79 ? 0.444 -0.917 15.516 1.00 85.56 79 PHE A N 1
ATOM 593 C CA . PHE A 1 79 ? -0.122 0.359 15.980 1.00 85.56 79 PHE A CA 1
ATOM 594 C C . PHE A 1 79 ? -0.874 1.131 14.880 1.00 85.56 79 PHE A C 1
ATOM 596 O O . PHE A 1 79 ? -0.692 2.336 14.718 1.00 85.56 79 PHE A O 1
ATOM 603 N N . VAL A 1 80 ? -1.712 0.423 14.115 1.00 85.75 80 VAL A N 1
ATOM 604 C CA . VAL A 1 80 ? -2.523 1.018 13.047 1.00 85.75 80 VAL A CA 1
ATOM 605 C C . VAL A 1 80 ? -3.551 1.980 13.646 1.00 85.75 80 VAL A C 1
ATOM 607 O O . VAL A 1 80 ? -4.414 1.583 14.431 1.00 85.75 80 VAL A O 1
ATOM 610 N N . ALA A 1 81 ? -3.478 3.241 13.243 1.00 85.19 81 ALA A N 1
ATOM 611 C CA . ALA A 1 81 ? -4.393 4.306 13.611 1.00 85.19 81 ALA A CA 1
ATOM 612 C C . ALA A 1 81 ? -4.846 5.073 12.364 1.00 85.19 81 ALA A C 1
ATOM 614 O O . ALA A 1 81 ? -4.180 5.082 11.334 1.00 85.19 81 ALA A O 1
ATOM 615 N N . LEU A 1 82 ? -5.992 5.739 12.465 1.00 87.50 82 LEU A N 1
ATOM 616 C CA . LEU A 1 82 ? -6.542 6.580 11.402 1.00 87.50 82 LEU A CA 1
ATOM 617 C C . LEU A 1 82 ? -6.415 8.043 11.795 1.00 87.50 82 LEU A C 1
ATOM 619 O O . LEU A 1 82 ? -6.651 8.389 12.956 1.00 87.50 82 LEU A O 1
ATOM 623 N N . SER A 1 83 ? -6.122 8.900 10.822 1.00 85.81 83 SER A N 1
ATOM 624 C CA . SER A 1 83 ? -6.254 10.341 11.006 1.00 85.81 83 SER A CA 1
ATOM 625 C C . SER A 1 83 ? -7.700 10.732 11.303 1.00 85.81 83 SER A C 1
ATOM 627 O O . SER A 1 83 ? -8.643 9.996 11.001 1.00 85.81 83 SER A O 1
ATOM 629 N N . LEU A 1 84 ? -7.882 11.917 11.888 1.00 82.06 84 LEU A N 1
ATOM 630 C CA . LEU A 1 84 ? -9.195 12.431 12.286 1.00 82.06 84 LEU A CA 1
ATOM 631 C C . LEU A 1 84 ? -10.206 12.434 11.125 1.00 82.06 84 LEU A C 1
ATOM 633 O O . LEU A 1 84 ? -11.381 12.147 11.324 1.00 82.06 84 LEU A O 1
ATOM 637 N N . HIS A 1 85 ? -9.731 12.705 9.908 1.00 83.56 85 HIS A N 1
ATOM 638 C CA . HIS A 1 85 ? -10.547 12.743 8.694 1.00 83.56 85 HIS A CA 1
ATOM 639 C C . HIS A 1 85 ? -10.585 11.411 7.930 1.00 83.56 85 HIS A C 1
ATOM 641 O O . HIS A 1 85 ? -11.090 11.379 6.813 1.00 83.56 85 HIS A O 1
ATOM 647 N N . ALA A 1 86 ? -10.023 10.334 8.492 1.00 80.06 86 ALA A N 1
ATOM 648 C CA . ALA A 1 86 ? -9.927 9.009 7.875 1.00 80.06 86 ALA A CA 1
ATOM 649 C C . ALA A 1 86 ? -9.268 8.997 6.479 1.00 80.06 86 ALA A C 1
ATOM 651 O O . ALA A 1 86 ? -9.512 8.097 5.682 1.00 80.06 86 ALA A O 1
ATOM 652 N N . ARG A 1 87 ? -8.418 9.992 6.191 1.00 81.00 87 ARG A N 1
ATOM 653 C CA . ARG A 1 87 ? -7.680 10.108 4.919 1.00 81.00 87 ARG A CA 1
ATOM 654 C C . ARG A 1 87 ? -6.301 9.461 4.958 1.00 81.00 87 ARG A C 1
ATOM 656 O O . ARG A 1 87 ? -5.720 9.193 3.918 1.00 81.00 87 ARG A O 1
ATOM 663 N N . GLN A 1 88 ? -5.753 9.261 6.153 1.00 85.00 88 GLN A N 1
ATOM 664 C CA . GLN A 1 88 ? -4.397 8.759 6.348 1.00 85.00 88 GLN A CA 1
ATOM 665 C C . GLN A 1 88 ? -4.401 7.657 7.398 1.00 85.00 88 GLN A C 1
ATOM 667 O O . GLN A 1 88 ? -5.124 7.737 8.396 1.00 85.00 88 GLN A O 1
ATOM 672 N N . LEU A 1 89 ? -3.563 6.652 7.169 1.00 86.69 89 LEU A N 1
ATOM 673 C CA . LEU A 1 89 ? -3.270 5.591 8.120 1.00 86.69 89 LEU A CA 1
ATOM 674 C C . LEU A 1 89 ? -1.890 5.834 8.715 1.00 86.69 89 LEU A C 1
ATOM 676 O O . LEU A 1 89 ? -0.899 5.933 7.994 1.00 86.69 89 LEU A O 1
ATOM 680 N N . PHE A 1 90 ? -1.835 5.885 10.036 1.00 86.75 90 PHE A N 1
ATOM 681 C CA . PHE A 1 90 ? -0.594 5.856 10.789 1.00 86.75 90 PHE A CA 1
ATOM 682 C C . PHE A 1 90 ? -0.330 4.423 11.215 1.00 86.75 90 PHE A C 1
ATOM 684 O O . PHE A 1 90 ? -1.227 3.736 11.690 1.00 86.75 90 PHE A O 1
ATOM 691 N N . TYR A 1 91 ? 0.894 3.960 11.039 1.00 86.62 91 TYR A N 1
ATOM 692 C CA . TYR A 1 91 ? 1.326 2.651 11.496 1.00 86.62 91 TYR A CA 1
ATOM 693 C C . TYR A 1 91 ? 2.826 2.699 11.742 1.00 86.62 91 TYR A C 1
ATOM 695 O O . TYR A 1 91 ? 3.553 3.495 11.148 1.00 86.62 91 TYR A O 1
ATOM 703 N N . ASN A 1 92 ? 3.293 1.827 12.618 1.00 83.06 92 ASN A N 1
ATOM 704 C CA . ASN A 1 92 ? 4.703 1.588 12.833 1.00 83.06 92 ASN A CA 1
ATOM 705 C C . ASN A 1 92 ? 5.083 0.272 12.153 1.00 83.06 92 ASN A C 1
ATOM 707 O O . ASN A 1 92 ? 4.351 -0.714 12.207 1.00 83.06 92 ASN A O 1
ATOM 711 N N . CYS A 1 93 ? 6.226 0.249 11.490 1.00 78.62 93 CYS A N 1
ATOM 712 C CA . CYS A 1 93 ? 6.797 -0.966 10.941 1.00 78.62 93 CYS A CA 1
ATOM 713 C C . CYS A 1 93 ? 8.316 -0.802 10.854 1.00 78.62 93 CYS A C 1
ATOM 715 O O . CYS A 1 93 ? 8.795 0.294 10.537 1.00 78.62 93 CYS A O 1
ATOM 717 N N . PRO A 1 94 ? 9.092 -1.874 11.089 1.00 69.12 94 PRO A N 1
ATOM 718 C CA . PRO A 1 94 ? 10.522 -1.851 10.833 1.00 69.12 94 PRO A CA 1
ATOM 719 C C . PRO A 1 94 ? 10.734 -1.744 9.318 1.00 69.12 94 PRO A C 1
ATOM 721 O O . PRO A 1 94 ? 10.697 -2.734 8.587 1.00 69.12 94 PRO A O 1
ATOM 724 N N . THR A 1 95 ? 10.894 -0.514 8.833 1.00 63.38 95 THR A N 1
ATOM 725 C CA . THR A 1 95 ? 11.230 -0.197 7.442 1.00 63.38 95 THR A CA 1
ATOM 726 C C . THR A 1 95 ? 12.466 0.685 7.416 1.00 63.38 95 THR A C 1
ATOM 728 O O . THR A 1 95 ? 12.624 1.562 8.259 1.00 63.38 95 THR A O 1
ATOM 731 N N . TYR A 1 96 ? 13.344 0.450 6.442 1.00 58.06 96 TYR A N 1
ATOM 732 C CA . TYR A 1 96 ? 14.471 1.332 6.147 1.00 58.06 96 TYR A CA 1
ATOM 733 C C . TYR A 1 96 ? 14.108 2.304 5.016 1.00 58.06 96 TYR A C 1
ATOM 735 O O . TYR A 1 96 ? 13.150 2.077 4.269 1.00 58.06 96 TYR A O 1
ATOM 743 N N . ALA A 1 97 ? 14.853 3.409 4.921 1.00 48.94 97 ALA A N 1
ATOM 744 C CA . ALA A 1 97 ? 14.694 4.435 3.894 1.00 48.94 97 ALA A CA 1
ATOM 745 C C . ALA A 1 97 ? 14.853 3.820 2.489 1.00 48.94 97 ALA A C 1
ATOM 747 O O . ALA A 1 97 ? 15.955 3.484 2.067 1.00 48.94 97 ALA A O 1
ATOM 748 N N . GLY A 1 98 ? 13.727 3.625 1.798 1.00 50.94 98 GLY A N 1
ATOM 749 C CA . GLY A 1 98 ? 13.681 2.988 0.476 1.00 50.94 98 GLY A CA 1
ATOM 750 C C . GLY A 1 98 ? 12.297 2.542 -0.013 1.00 50.94 98 GLY A C 1
ATOM 751 O O . GLY A 1 98 ? 12.217 1.921 -1.064 1.00 50.94 98 GLY A O 1
ATOM 752 N N . GLY A 1 99 ? 11.213 2.831 0.719 1.00 58.03 99 GLY A N 1
ATOM 753 C CA . GLY A 1 99 ? 9.875 2.295 0.429 1.00 58.03 99 GLY A CA 1
ATOM 754 C C . GLY A 1 99 ? 8.718 3.267 0.131 1.00 58.03 99 GLY A C 1
ATOM 755 O O . GLY A 1 99 ? 7.600 2.882 0.479 1.00 58.03 99 GLY A O 1
ATOM 756 N N . PRO A 1 100 ? 8.890 4.477 -0.447 1.00 67.56 100 PRO A N 1
ATOM 757 C CA . PRO A 1 100 ? 7.750 5.211 -1.007 1.00 67.56 100 PRO A CA 1
ATOM 758 C C . PRO A 1 100 ? 7.011 4.343 -2.034 1.00 67.56 100 PRO A C 1
ATOM 760 O O . PRO A 1 100 ? 7.638 3.680 -2.863 1.00 67.56 100 PRO A O 1
ATOM 763 N N . GLY A 1 101 ? 5.682 4.306 -1.965 1.00 70.69 101 GLY A N 1
ATOM 764 C CA . GLY A 1 101 ? 4.851 3.507 -2.870 1.00 70.69 101 GLY A CA 1
ATOM 765 C C . GLY A 1 101 ? 4.747 2.014 -2.537 1.00 70.69 101 GLY A C 1
ATOM 766 O O . GLY A 1 101 ? 4.137 1.276 -3.308 1.00 70.69 101 GLY A O 1
ATOM 767 N N . ALA A 1 102 ? 5.288 1.548 -1.404 1.00 83.56 102 ALA A N 1
ATOM 768 C CA . ALA A 1 102 ? 5.030 0.189 -0.918 1.00 83.56 102 ALA A CA 1
ATOM 769 C C . ALA A 1 102 ? 3.534 -0.006 -0.603 1.00 83.56 102 ALA A C 1
ATOM 771 O O . ALA A 1 102 ? 2.894 0.891 -0.053 1.00 83.56 102 ALA A O 1
ATOM 772 N N . ALA A 1 103 ? 2.984 -1.172 -0.936 1.00 87.75 103 ALA A N 1
ATOM 773 C CA . ALA A 1 103 ? 1.572 -1.492 -0.764 1.00 87.75 103 ALA A CA 1
ATOM 774 C C . ALA A 1 103 ? 1.274 -1.906 0.681 1.00 87.75 103 ALA A C 1
ATOM 776 O O . ALA A 1 103 ? 1.961 -2.755 1.244 1.00 87.75 103 ALA A O 1
ATOM 777 N N . LEU A 1 104 ? 0.229 -1.338 1.275 1.00 88.38 104 LEU A N 1
ATOM 778 C CA . LEU A 1 104 ? -0.317 -1.776 2.555 1.00 88.38 104 LEU A CA 1
ATOM 779 C C . LEU A 1 104 ? -1.505 -2.698 2.281 1.00 88.38 104 LEU A C 1
ATOM 781 O O . LEU A 1 104 ? -2.466 -2.289 1.628 1.00 88.38 104 LEU A O 1
ATOM 785 N N . ILE A 1 105 ? -1.422 -3.937 2.752 1.00 91.38 105 ILE A N 1
ATOM 786 C CA . ILE A 1 105 ? -2.337 -5.019 2.384 1.00 91.38 105 ILE A CA 1
ATOM 787 C C . ILE A 1 105 ? -2.924 -5.639 3.657 1.00 91.38 105 ILE A C 1
ATOM 789 O O . ILE A 1 105 ? -2.224 -5.801 4.662 1.00 91.38 105 ILE A O 1
ATOM 793 N N . LEU A 1 106 ? -4.206 -5.991 3.612 1.00 89.38 106 LEU A N 1
ATOM 794 C CA . LEU A 1 106 ? -4.846 -6.852 4.603 1.00 89.38 106 LEU A CA 1
ATOM 795 C C . LEU A 1 106 ? -4.369 -8.302 4.469 1.00 89.38 106 LEU A C 1
ATOM 797 O O . LEU A 1 106 ? -3.887 -8.742 3.425 1.00 89.38 106 LEU A O 1
ATOM 801 N N . ARG A 1 107 ? -4.536 -9.083 5.537 1.00 81.31 107 ARG A N 1
ATOM 802 C CA . ARG A 1 107 ? -4.192 -10.514 5.547 1.00 81.31 107 ARG A CA 1
ATOM 803 C C . ARG A 1 107 ? -4.904 -11.331 4.455 1.00 81.31 107 ARG A C 1
ATOM 805 O O . ARG A 1 107 ? -4.374 -12.356 4.036 1.00 81.31 107 ARG A O 1
ATOM 812 N N . ASP A 1 108 ? -6.080 -10.897 4.017 1.00 81.88 108 ASP A N 1
ATOM 813 C CA . ASP A 1 108 ? -6.878 -11.519 2.951 1.00 81.88 108 ASP A CA 1
ATOM 814 C C . ASP A 1 108 ? -6.448 -11.112 1.528 1.00 81.88 108 ASP A C 1
ATOM 816 O O . ASP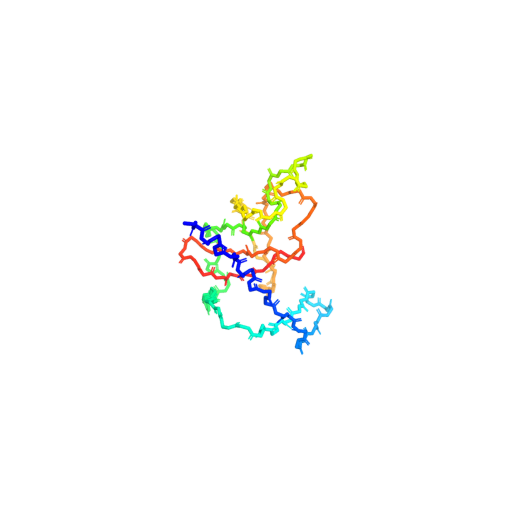 A 1 108 ? -6.999 -11.617 0.552 1.00 81.88 108 ASP A O 1
ATOM 820 N N . GLY A 1 109 ? -5.437 -10.248 1.397 1.00 85.56 109 GLY A N 1
ATOM 821 C CA . GLY A 1 109 ? -4.894 -9.822 0.111 1.00 85.56 109 GLY A CA 1
ATOM 822 C C . GLY A 1 109 ? -5.529 -8.556 -0.467 1.00 85.56 109 GLY A C 1
ATOM 823 O O . GLY A 1 109 ? -5.191 -8.191 -1.593 1.00 85.56 109 GLY A O 1
ATOM 824 N N . GLN A 1 110 ? -6.404 -7.861 0.268 1.00 90.81 110 GLN A N 1
ATOM 825 C CA . GLN A 1 110 ? -6.964 -6.588 -0.194 1.00 90.81 110 GLN A CA 1
ATOM 826 C C . GLN A 1 110 ? -5.988 -5.420 -0.002 1.00 90.81 110 GLN A C 1
ATOM 828 O O . GLN A 1 110 ? -5.373 -5.262 1.056 1.00 90.81 110 GLN A O 1
ATOM 833 N N . LEU A 1 111 ? -5.868 -4.569 -1.023 1.00 90.50 111 LEU A N 1
ATOM 834 C CA . LEU A 1 111 ? -5.071 -3.347 -0.988 1.00 90.50 111 LEU A CA 1
ATOM 835 C C . LEU A 1 111 ? -5.805 -2.260 -0.199 1.00 90.50 111 LEU A C 1
ATOM 837 O O . LEU A 1 111 ? -6.882 -1.812 -0.586 1.00 90.50 111 LEU A O 1
ATOM 841 N N . VAL A 1 112 ? -5.179 -1.797 0.876 1.00 89.00 112 VAL A N 1
ATOM 842 C CA . VAL A 1 112 ? -5.713 -0.751 1.757 1.00 89.00 112 VAL A CA 1
ATOM 843 C C . VAL A 1 112 ? -5.179 0.628 1.385 1.00 89.00 112 VAL A C 1
ATOM 845 O O . VAL A 1 112 ? -5.862 1.636 1.539 1.00 89.00 112 VAL A O 1
ATOM 848 N N . GLY A 1 113 ? -3.939 0.689 0.908 1.00 86.56 1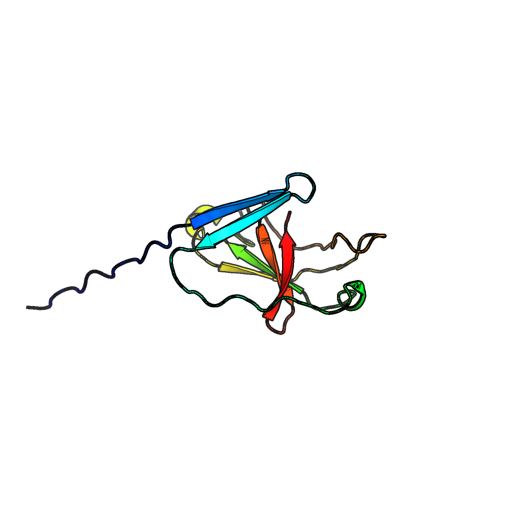13 GLY A N 1
ATOM 849 C CA . GLY A 1 113 ? -3.301 1.941 0.533 1.00 86.56 113 GLY A CA 1
ATOM 850 C C . GLY A 1 113 ? -1.828 1.754 0.217 1.00 86.56 113 GLY A C 1
ATOM 851 O O . GLY A 1 113 ? -1.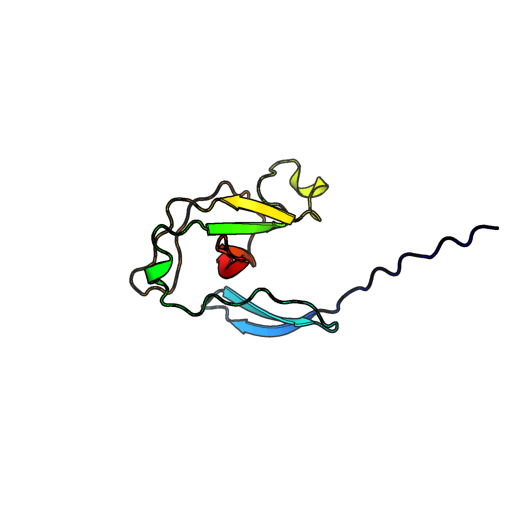354 0.635 0.014 1.00 86.56 113 GLY A O 1
ATOM 852 N N . LYS A 1 114 ? -1.088 2.860 0.201 1.00 80.81 114 LYS A N 1
ATOM 853 C CA . LYS A 1 114 ? 0.358 2.863 -0.023 1.00 80.81 114 LYS A CA 1
ATOM 854 C C . LYS A 1 114 ? 1.084 3.651 1.060 1.00 80.81 114 LYS A C 1
ATOM 856 O O . LYS A 1 114 ? 0.518 4.571 1.651 1.00 80.81 114 LYS A O 1
ATOM 861 N N . LYS A 1 115 ? 2.356 3.329 1.280 1.00 75.94 115 LYS A N 1
ATOM 862 C CA . LYS A 1 115 ? 3.274 4.191 2.026 1.00 75.94 115 LYS A CA 1
ATOM 863 C C . LYS A 1 115 ? 3.545 5.456 1.201 1.00 75.94 115 LYS A C 1
ATOM 865 O O . LYS A 1 115 ? 3.913 5.341 0.029 1.00 75.94 115 LYS A O 1
ATOM 870 N N . ALA A 1 116 ? 3.296 6.622 1.796 1.00 72.94 116 ALA A N 1
ATOM 871 C CA . ALA A 1 116 ? 3.837 7.891 1.311 1.00 72.94 116 ALA A CA 1
ATOM 872 C C . ALA A 1 116 ? 5.357 7.887 1.531 1.00 72.94 116 ALA A C 1
ATOM 874 O O . ALA A 1 116 ? 5.779 7.512 2.654 1.00 72.94 116 ALA A O 1
#

Organism: NCBI:txid904363

pLDDT: mean 77.5, std 14.74, range [38.34, 94.94]

Sequence (116 aa):
MSGKAAEVKEKSKLVILHRDQADDYAILGCSTDHAYLPAFEAAPQLLRGADLVLAGYCIGIGEYAPMFSRRLGFTKAVFVALSLHARQLFYNCPTYAGGPGAALILRDGQLVGKKA

Secondary structure (DSSP, 8-state):
-----------PPEEEEEEETTTTEEEEEESS--PPPPB--S-GGGGTT--EEEEEETTT-STTGGGGTTSEEEEEEEEEEE-TTSS-EEEE----S--TTPEEEETTS-EEEE--

Foldseek 3Di:
DDDDDDPPPPDWDWDWPDADVVLGDTDIDTPDDDDDFAADPDDLVVCVVFWKKWKDQQFPDPPCSVVRRPPIDIWTWAPWDADPVNSDIDTDTRGDPDAFFTFIAGPVRHTHDGDD